Protein AF-A0A8S3I2S5-F1 (afdb_monomer_lite)

Foldseek 3Di:
DVVVVVVVVVVVVLVVLVVVLVVLLVPLVVLVVCLVCVVVQLCVLQVPPPPLPPDPVCVVVSVVSPVLSPDPCNSVVSLLVNVLSVLVNVLSVQVNPPDQDPVNNVVSVVVSVVVVVVCVVVVPSDPVNVVVVVVPPDPDDDDDDDDD

Radius of gyration: 21.81 Å; chains: 1; bounding box: 63×41×51 Å

Organism: NCBI:txid392030

pLDDT: mean 72.3, std 17.32, range [31.64, 93.31]

Sequence (148 aa):
MIEKSTQIACFFFQVLLQHINIRWLSLLPSIERLIETYEPLKLYFLNDQTKTKKLTAAADNTQLLTSFFNNPDGSCTLNFLENVLVDIQQAELNLQRTWTTAVDLYRIITNLMKKLEQRLNDKYFGTVIEYINSHFEPEKNSTKHYQF

Secondary structure (DSSP, 8-state):
-HHHHHHHHHHHHHHHHHHHHHHHHTHHHHHHHHHHTHHHHHHHHHH-TTTTTS-TTHHHHHHHHHHHHHSTTHHHHHHHHHHHHHHHHHHHHHHTSS---HHHHHHHHHHHHHHHHHHHHHT---HHHHHHHHH-------------

Structure (mmCIF, N/CA/C/O backbone):
data_AF-A0A8S3I2S5-F1
#
_entry.id   AF-A0A8S3I2S5-F1
#
loop_
_atom_site.group_PDB
_atom_site.id
_atom_site.type_symbol
_atom_site.label_atom_id
_atom_site.label_alt_id
_atom_site.label_comp_id
_atom_site.label_asym_id
_atom_site.label_entity_id
_atom_site.label_seq_id
_atom_site.pdbx_PDB_ins_code
_atom_site.Cartn_x
_atom_site.Cartn_y
_atom_site.Cartn_z
_atom_site.occupancy
_atom_site.B_iso_or_equiv
_atom_site.auth_seq_id
_atom_site.auth_comp_id
_atom_site.auth_asym_id
_atom_site.auth_atom_id
_atom_site.pdbx_PDB_model_num
ATOM 1 N N . MET A 1 1 ? 25.643 19.075 -30.737 1.00 49.06 1 MET A N 1
ATOM 2 C CA . MET A 1 1 ? 24.461 19.737 -30.130 1.00 49.06 1 MET A CA 1
ATOM 3 C C . MET A 1 1 ? 23.409 18.722 -29.675 1.00 49.06 1 MET A C 1
ATOM 5 O O . MET A 1 1 ? 22.886 18.883 -28.585 1.00 49.06 1 MET A O 1
ATOM 9 N N . ILE A 1 2 ? 23.178 17.645 -30.440 1.00 51.47 2 ILE A N 1
ATOM 10 C CA . ILE A 1 2 ? 22.207 16.578 -30.125 1.00 51.47 2 ILE A CA 1
ATOM 11 C C . ILE A 1 2 ? 22.572 15.787 -28.849 1.00 51.47 2 ILE A C 1
ATOM 13 O O . ILE A 1 2 ? 21.706 15.609 -28.004 1.00 51.47 2 ILE A O 1
ATOM 17 N N . GLU A 1 3 ? 23.844 15.418 -28.639 1.00 51.25 3 GLU A N 1
ATOM 18 C CA . GLU A 1 3 ? 24.285 14.671 -27.435 1.00 51.25 3 GLU A CA 1
ATOM 19 C C . GLU A 1 3 ? 24.055 15.406 -26.109 1.00 51.25 3 GLU A C 1
ATOM 21 O O . GLU A 1 3 ? 23.715 14.791 -25.100 1.00 51.25 3 GLU A O 1
ATOM 26 N N . LYS A 1 4 ? 24.217 16.735 -26.100 1.00 48.28 4 LYS A N 1
ATOM 27 C CA . LYS A 1 4 ? 23.968 17.538 -24.896 1.00 48.28 4 LYS A CA 1
ATOM 28 C C . LYS A 1 4 ? 22.473 17.602 -24.580 1.00 48.28 4 LYS A C 1
ATOM 30 O O . LYS A 1 4 ? 22.103 17.535 -23.414 1.00 48.28 4 LYS A O 1
ATOM 35 N N . SER A 1 5 ? 21.612 17.674 -25.598 1.00 46.41 5 SER A N 1
ATOM 36 C CA . SER A 1 5 ? 20.156 17.646 -25.411 1.00 46.41 5 SER A CA 1
ATOM 37 C C . SER A 1 5 ? 19.652 16.291 -24.908 1.00 46.41 5 SER A C 1
ATOM 39 O O . SER A 1 5 ? 18.797 16.271 -24.027 1.00 46.41 5 SER A O 1
ATOM 41 N N . THR A 1 6 ? 20.196 15.167 -25.387 1.00 54.56 6 THR A N 1
ATOM 42 C CA . THR A 1 6 ? 19.845 13.836 -24.859 1.00 54.56 6 THR A CA 1
ATOM 43 C C . THR A 1 6 ? 20.364 13.612 -23.441 1.00 54.56 6 THR A C 1
ATOM 45 O O . THR A 1 6 ? 19.631 13.066 -22.622 1.00 54.56 6 THR A O 1
ATOM 48 N N . GLN A 1 7 ? 21.566 14.086 -23.098 1.00 55.31 7 GLN A N 1
ATOM 49 C CA . GLN A 1 7 ? 22.067 14.016 -21.717 1.00 55.31 7 GLN A CA 1
ATOM 50 C C . GLN A 1 7 ? 21.207 14.825 -20.736 1.00 55.31 7 GLN A C 1
ATOM 52 O O . GLN A 1 7 ? 20.897 14.334 -19.652 1.00 55.31 7 GLN A O 1
ATOM 57 N N . ILE A 1 8 ? 20.774 16.030 -21.121 1.00 59.62 8 ILE A N 1
ATOM 58 C CA . ILE A 1 8 ? 19.894 16.868 -20.292 1.00 59.62 8 ILE A CA 1
ATOM 59 C C . ILE A 1 8 ? 18.515 16.211 -20.124 1.00 59.62 8 ILE A C 1
ATOM 61 O O . ILE A 1 8 ? 17.982 16.196 -19.016 1.00 59.62 8 ILE A O 1
ATOM 65 N N . ALA A 1 9 ? 17.956 15.620 -21.186 1.00 56.03 9 ALA A N 1
ATOM 66 C CA . ALA A 1 9 ? 16.684 14.901 -21.116 1.00 56.03 9 ALA A CA 1
ATOM 67 C C . ALA A 1 9 ? 16.764 13.663 -20.203 1.00 56.03 9 ALA A C 1
ATOM 69 O O . ALA A 1 9 ? 15.887 13.474 -19.363 1.00 56.03 9 ALA A O 1
ATOM 70 N N . CYS A 1 10 ? 17.836 12.867 -20.303 1.00 57.06 10 CYS A N 1
ATOM 71 C CA . CYS A 1 10 ? 18.071 11.729 -19.409 1.00 57.06 10 CYS A CA 1
ATOM 72 C C . CYS A 1 10 ? 18.215 12.169 -17.947 1.00 57.06 10 CYS A C 1
ATOM 74 O O . CYS A 1 10 ? 17.634 11.544 -17.063 1.00 57.06 10 CYS A O 1
ATOM 76 N N . PHE A 1 11 ? 18.934 13.266 -17.691 1.00 61.34 11 PHE A N 1
ATOM 77 C CA . PHE A 1 11 ? 19.112 13.802 -16.343 1.00 61.34 11 PHE A CA 1
ATOM 78 C C . PHE A 1 11 ? 17.788 14.281 -15.727 1.00 61.34 11 PHE A C 1
ATOM 80 O O . PHE A 1 11 ? 17.445 13.876 -14.618 1.00 61.34 11 PHE A O 1
ATOM 87 N N . PHE A 1 12 ? 17.000 15.086 -16.450 1.00 59.47 12 PHE A N 1
ATOM 88 C CA . PHE A 1 12 ? 15.695 15.549 -15.962 1.00 59.47 12 PHE A CA 1
ATOM 89 C C . PHE A 1 12 ? 14.713 14.401 -15.747 1.00 59.47 12 PHE A C 1
ATOM 91 O O . PHE A 1 12 ? 13.992 14.396 -14.751 1.00 59.47 12 PHE A O 1
ATOM 98 N N . PHE A 1 13 ? 14.707 13.415 -16.645 1.00 60.97 13 PHE A N 1
ATOM 99 C CA . PHE A 1 13 ? 13.891 12.216 -16.498 1.00 60.97 13 PHE A CA 1
ATOM 100 C C . PHE A 1 13 ? 14.279 11.422 -15.244 1.00 60.97 13 PHE A C 1
ATOM 102 O O . PHE A 1 13 ? 13.408 10.994 -14.493 1.00 60.97 13 PHE A O 1
ATOM 109 N N . GLN A 1 14 ? 15.575 11.301 -14.953 1.00 62.34 14 GLN A N 1
ATOM 110 C CA . GLN A 1 14 ? 16.071 10.614 -13.762 1.00 62.34 14 GLN A CA 1
ATOM 111 C C . GLN A 1 14 ? 15.719 11.355 -12.460 1.00 62.34 14 GLN A C 1
ATOM 113 O O . GLN A 1 14 ? 15.321 10.715 -11.488 1.00 62.34 14 GLN A O 1
ATOM 118 N N . VAL A 1 15 ? 15.796 12.690 -12.442 1.00 61.66 15 VAL A N 1
ATOM 119 C CA . VAL A 1 15 ? 15.390 13.518 -11.287 1.00 61.66 15 VAL A CA 1
ATOM 120 C C . VAL A 1 15 ? 13.874 13.464 -11.060 1.00 61.66 15 VAL A C 1
ATOM 122 O O . VAL A 1 15 ? 13.423 13.290 -9.927 1.00 61.66 15 VAL A O 1
ATOM 125 N N . LEU A 1 16 ? 13.073 13.555 -12.129 1.00 59.34 16 LEU A N 1
ATOM 126 C CA . LEU A 1 16 ? 11.615 13.394 -12.057 1.00 59.34 16 LEU A CA 1
ATOM 127 C C . LEU A 1 16 ? 11.233 12.013 -11.527 1.00 59.34 16 LEU A C 1
ATOM 129 O O . LEU A 1 16 ? 10.400 11.916 -10.625 1.00 59.34 16 LEU A O 1
ATOM 133 N N . LEU A 1 17 ? 11.881 10.963 -12.037 1.00 59.16 17 LEU A N 1
ATOM 134 C CA . LEU A 1 17 ? 11.698 9.611 -11.531 1.00 59.16 17 LEU A CA 1
ATOM 135 C C . LEU A 1 17 ? 12.024 9.548 -10.040 1.00 59.16 17 LEU A C 1
ATOM 137 O O . LEU A 1 17 ? 11.186 9.079 -9.288 1.00 59.16 17 LEU A O 1
ATOM 141 N N . GLN A 1 18 ? 13.158 10.076 -9.570 1.00 59.66 18 GLN A N 1
ATOM 142 C CA . GLN A 1 18 ? 13.523 10.024 -8.145 1.00 59.66 18 GLN A CA 1
ATOM 143 C C . GLN A 1 18 ? 12.456 10.616 -7.211 1.00 59.66 18 GLN A C 1
ATOM 145 O O . GLN A 1 18 ? 12.104 9.983 -6.216 1.00 59.66 18 GLN A O 1
ATOM 150 N N . HIS A 1 19 ? 11.900 11.787 -7.526 1.00 59.59 19 HIS A N 1
ATOM 151 C CA . HIS A 1 19 ? 10.887 12.412 -6.668 1.00 59.59 19 HIS A CA 1
ATOM 152 C C . HIS A 1 19 ? 9.535 11.693 -6.701 1.00 59.59 19 HIS A C 1
ATOM 154 O O . HIS A 1 19 ? 8.873 11.579 -5.668 1.00 59.59 19 HIS A O 1
ATOM 160 N N . ILE A 1 20 ? 9.127 11.199 -7.872 1.00 59.56 20 ILE A N 1
ATOM 161 C CA . ILE A 1 20 ? 7.883 10.439 -8.035 1.00 59.56 20 ILE A CA 1
ATOM 162 C C . ILE A 1 20 ? 8.014 9.092 -7.311 1.00 59.56 20 ILE A C 1
ATOM 164 O O . ILE A 1 20 ? 7.163 8.744 -6.498 1.00 59.56 20 ILE A O 1
ATOM 168 N N . ASN A 1 21 ? 9.139 8.408 -7.503 1.00 59.12 21 ASN A N 1
ATOM 169 C CA . ASN A 1 21 ? 9.476 7.127 -6.890 1.00 59.12 21 ASN A CA 1
ATOM 170 C C . ASN A 1 21 ? 9.392 7.154 -5.361 1.00 59.12 21 ASN A C 1
ATOM 172 O O . ASN A 1 21 ? 8.778 6.273 -4.774 1.00 59.12 21 ASN A O 1
ATOM 176 N N . ILE A 1 22 ? 9.952 8.172 -4.699 1.00 61.53 22 ILE A N 1
ATOM 177 C CA . ILE A 1 22 ? 9.906 8.269 -3.228 1.00 61.53 22 ILE A CA 1
ATOM 178 C C . ILE A 1 22 ? 8.459 8.385 -2.728 1.00 61.53 22 ILE A C 1
ATOM 180 O O . ILE A 1 22 ? 8.107 7.812 -1.697 1.00 61.53 22 ILE A O 1
ATOM 184 N N . ARG A 1 23 ? 7.601 9.098 -3.467 1.00 67.38 23 ARG A N 1
ATOM 185 C CA . ARG A 1 23 ? 6.207 9.319 -3.078 1.00 67.38 23 ARG A CA 1
ATOM 186 C C . ARG A 1 23 ? 5.389 8.037 -3.155 1.00 67.38 23 ARG A C 1
ATOM 188 O O . ARG A 1 23 ? 4.676 7.731 -2.203 1.00 67.38 23 ARG A O 1
ATOM 195 N N . TRP A 1 24 ? 5.521 7.278 -4.233 1.00 76.94 24 TRP A N 1
ATOM 196 C CA . TRP A 1 24 ? 4.775 6.034 -4.384 1.00 76.94 24 TRP A CA 1
ATOM 197 C C . TRP A 1 24 ? 5.350 4.881 -3.553 1.00 76.94 24 TRP A C 1
ATOM 199 O O . TRP A 1 24 ? 4.587 4.153 -2.919 1.00 76.94 24 TRP A O 1
ATOM 209 N N . LEU A 1 25 ? 6.677 4.810 -3.392 1.00 81.56 25 LEU A N 1
ATOM 210 C CA . LEU A 1 25 ? 7.301 3.833 -2.496 1.00 81.56 25 LEU A CA 1
ATOM 211 C C . LEU A 1 25 ? 6.943 4.056 -1.025 1.00 81.56 25 LEU A C 1
ATOM 213 O O . LEU A 1 25 ? 6.926 3.094 -0.262 1.00 81.56 25 LEU A O 1
ATOM 217 N N . SER A 1 26 ? 6.660 5.298 -0.621 1.00 87.38 26 SER A N 1
ATOM 218 C CA . SER A 1 26 ? 6.197 5.606 0.737 1.00 87.38 26 SER A CA 1
ATOM 219 C C . SER A 1 26 ? 4.729 5.252 0.983 1.00 87.38 26 SER A C 1
ATOM 221 O O . SER A 1 26 ? 4.316 5.167 2.136 1.00 87.38 26 SER A O 1
ATOM 223 N N . LEU A 1 27 ? 3.940 5.030 -0.073 1.00 88.69 27 LEU A N 1
ATOM 224 C CA . LEU A 1 27 ? 2.496 4.870 0.050 1.00 88.69 27 LEU A CA 1
ATOM 225 C C . LEU A 1 27 ? 2.121 3.557 0.741 1.00 88.69 27 LEU A C 1
ATOM 227 O O . LEU A 1 27 ? 1.337 3.594 1.686 1.00 88.69 27 LEU A O 1
ATOM 231 N N . LEU A 1 28 ? 2.713 2.428 0.333 1.00 90.12 28 LEU A N 1
ATOM 232 C CA . LEU A 1 28 ? 2.483 1.143 1.004 1.00 90.12 28 LEU A CA 1
ATOM 233 C C . LEU A 1 28 ? 2.819 1.206 2.506 1.00 90.12 28 LEU A C 1
ATOM 235 O O . LEU A 1 28 ? 1.905 1.002 3.301 1.00 90.12 28 LEU A O 1
ATOM 239 N N . PRO A 1 29 ? 4.037 1.598 2.935 1.00 91.69 29 PRO A N 1
ATOM 240 C CA . PRO A 1 29 ? 4.368 1.645 4.360 1.00 91.69 29 PRO A CA 1
ATOM 241 C C . PRO A 1 29 ? 3.582 2.705 5.141 1.00 91.69 29 PRO A C 1
ATOM 243 O O . PRO A 1 29 ? 3.572 2.687 6.372 1.00 91.69 29 PRO A O 1
ATOM 246 N N . SER A 1 30 ? 2.957 3.675 4.470 1.00 90.44 30 SER A N 1
ATOM 247 C CA . SER A 1 30 ? 1.996 4.586 5.096 1.00 90.44 30 SER A CA 1
ATOM 248 C C . SER A 1 30 ? 0.633 3.929 5.317 1.00 90.44 30 SER A C 1
ATOM 250 O O . SER A 1 30 ? 0.035 4.155 6.367 1.00 90.44 30 SER A O 1
ATOM 252 N N . ILE A 1 31 ? 0.152 3.123 4.367 1.00 91.06 31 ILE A N 1
ATOM 253 C CA . ILE A 1 31 ? -1.095 2.360 4.505 1.00 91.06 31 ILE A CA 1
ATOM 254 C C . ILE A 1 31 ? -0.941 1.245 5.542 1.00 91.06 31 ILE A C 1
ATOM 256 O O . ILE A 1 31 ? -1.801 1.139 6.409 1.00 91.06 31 ILE A O 1
ATOM 260 N N . GLU A 1 32 ? 0.168 0.503 5.536 1.00 91.62 32 GLU A N 1
ATOM 261 C CA . GLU A 1 32 ? 0.480 -0.516 6.553 1.00 91.62 32 GLU A CA 1
AT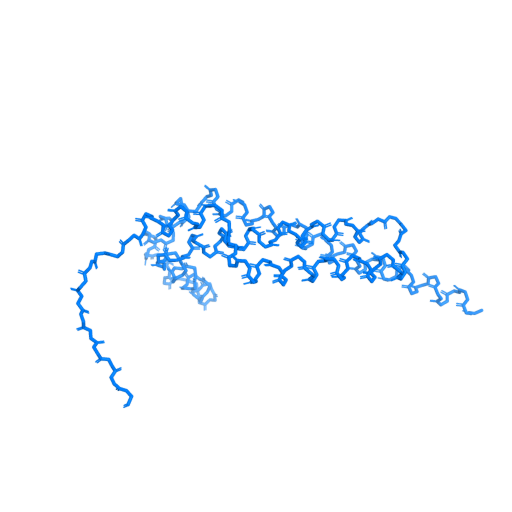OM 262 C C . GLU A 1 32 ? 0.414 0.089 7.965 1.00 91.62 32 GLU A C 1
ATOM 264 O O . GLU A 1 32 ? -0.340 -0.370 8.821 1.00 91.62 32 GLU A O 1
ATOM 269 N N . ARG A 1 33 ? 1.092 1.226 8.181 1.00 93.00 33 ARG A N 1
ATOM 270 C CA . ARG A 1 33 ? 1.030 1.960 9.456 1.00 93.00 33 ARG A CA 1
ATOM 271 C C . ARG A 1 33 ? -0.381 2.421 9.815 1.00 93.00 33 ARG A C 1
ATOM 273 O O . ARG A 1 33 ? -0.741 2.431 10.993 1.00 93.00 33 ARG A O 1
ATOM 280 N N . LEU A 1 34 ? -1.176 2.838 8.832 1.00 90.50 34 LEU A N 1
ATOM 281 C CA . LEU A 1 34 ? -2.559 3.260 9.055 1.00 90.50 34 LEU A CA 1
ATOM 282 C C . LEU A 1 34 ? -3.452 2.078 9.462 1.00 90.50 34 LEU A C 1
ATOM 284 O O . LEU A 1 34 ? -4.335 2.261 10.295 1.00 90.50 34 LEU A O 1
ATOM 288 N N . ILE A 1 35 ? -3.206 0.884 8.919 1.00 89.94 35 ILE A N 1
ATOM 289 C CA . ILE A 1 35 ? -3.891 -0.357 9.304 1.00 89.94 35 ILE A CA 1
ATOM 290 C C . ILE A 1 35 ? -3.498 -0.755 10.732 1.00 89.94 35 ILE A C 1
ATOM 292 O O . ILE A 1 35 ? -4.376 -0.973 11.565 1.00 89.94 35 ILE A O 1
ATOM 296 N N . GLU A 1 36 ? -2.201 -0.764 11.052 1.00 91.19 36 GLU A N 1
ATOM 297 C CA . GLU A 1 36 ? -1.691 -1.086 12.396 1.00 91.19 36 GLU A CA 1
ATOM 298 C C . GLU A 1 36 ? -2.242 -0.150 13.480 1.00 91.19 36 GLU A C 1
ATOM 300 O O . GLU A 1 36 ? -2.521 -0.565 14.605 1.00 91.19 36 GLU A O 1
ATOM 305 N N . THR A 1 37 ? -2.412 1.130 13.143 1.00 91.06 37 THR A N 1
ATOM 306 C CA . THR A 1 37 ? -2.900 2.167 14.064 1.00 91.06 37 THR A CA 1
ATOM 307 C C . THR A 1 37 ? -4.382 2.495 13.878 1.00 91.06 37 THR A C 1
ATOM 309 O O . THR A 1 37 ? -4.866 3.477 14.448 1.00 91.06 37 THR A O 1
ATOM 312 N N . TYR A 1 38 ? -5.126 1.667 13.134 1.00 89.50 38 TYR A N 1
ATOM 313 C CA . TYR A 1 38 ? -6.506 1.953 12.743 1.00 89.50 38 TYR A CA 1
ATOM 314 C C . TYR A 1 38 ? -7.426 2.185 13.945 1.00 89.50 38 TYR A C 1
ATOM 316 O O . TYR A 1 38 ? -8.111 3.205 14.006 1.00 89.50 38 TYR A O 1
ATOM 324 N N . GLU A 1 39 ? -7.413 1.282 14.929 1.00 88.44 39 GLU A N 1
ATOM 325 C CA . GLU A 1 39 ? -8.313 1.363 16.086 1.00 88.44 39 GLU A CA 1
ATOM 326 C C . GLU A 1 39 ? -8.003 2.568 17.003 1.00 88.44 39 GLU A C 1
ATOM 328 O O . GLU A 1 39 ? -8.920 3.338 17.308 1.00 88.44 39 GLU A O 1
ATOM 333 N N . PRO A 1 40 ? -6.735 2.841 17.381 1.00 87.19 40 PRO A N 1
ATOM 334 C CA . PRO A 1 40 ? -6.382 4.076 18.084 1.00 87.19 40 PRO A CA 1
ATOM 335 C C . PRO A 1 40 ? -6.795 5.355 17.342 1.00 87.19 40 PRO A C 1
ATOM 337 O O . PRO A 1 40 ? -7.292 6.295 17.966 1.00 87.19 40 PRO A O 1
ATOM 340 N N . LEU A 1 41 ? -6.611 5.403 16.018 1.00 87.06 41 LEU A N 1
ATOM 341 C CA . LEU A 1 41 ? -6.983 6.564 15.206 1.00 87.06 41 LEU A CA 1
ATOM 342 C C . LEU A 1 41 ? -8.498 6.732 15.126 1.00 87.06 41 LEU A C 1
ATOM 344 O O . LEU A 1 41 ? -8.996 7.845 15.294 1.00 87.06 41 LEU A O 1
ATOM 348 N N . LYS A 1 42 ? -9.240 5.637 14.949 1.00 86.81 42 LYS A N 1
ATOM 349 C CA . LYS A 1 42 ? -10.702 5.633 14.989 1.00 86.81 42 LYS A CA 1
ATOM 350 C C . LYS A 1 42 ? -11.208 6.217 16.306 1.00 86.81 42 LYS A C 1
ATOM 352 O O . LYS A 1 42 ? -11.991 7.162 16.291 1.00 86.81 42 LYS A O 1
ATOM 357 N N . LEU A 1 43 ? -10.712 5.737 17.446 1.00 86.00 43 LEU A N 1
ATOM 358 C CA . LEU A 1 43 ? -11.092 6.271 18.758 1.00 86.00 43 LEU A CA 1
ATOM 359 C C . LEU A 1 43 ? -10.745 7.757 18.902 1.00 86.00 43 LEU A C 1
ATOM 361 O O . LEU A 1 43 ? -11.556 8.526 19.415 1.00 86.00 43 LEU A O 1
ATOM 365 N N . TYR A 1 44 ? -9.571 8.177 18.429 1.00 85.19 44 TYR A N 1
ATOM 366 C CA . TYR A 1 44 ? -9.154 9.578 18.460 1.00 85.19 44 TYR A CA 1
ATOM 367 C C . TYR A 1 44 ? -10.109 10.482 17.666 1.00 85.19 44 TYR A C 1
ATOM 369 O O . TYR A 1 44 ? -10.623 11.466 18.202 1.00 85.19 44 TYR A O 1
ATOM 377 N N . PHE A 1 45 ? -10.395 10.129 16.410 1.00 80.94 45 PHE A N 1
ATOM 378 C CA . PHE A 1 45 ? -11.229 10.944 15.524 1.00 80.94 45 PHE A CA 1
ATOM 379 C C . PHE A 1 45 ? -12.726 10.886 15.858 1.00 80.94 45 PHE A C 1
ATOM 381 O O . PHE A 1 45 ? -13.449 11.825 15.523 1.00 80.94 45 PHE A O 1
ATOM 388 N N . LEU A 1 46 ? -13.202 9.822 16.514 1.00 81.31 46 LEU A N 1
ATOM 389 C CA . LEU A 1 46 ? -14.607 9.691 16.914 1.00 81.31 46 LEU A CA 1
ATOM 390 C C . LEU A 1 46 ? -14.909 10.308 18.287 1.00 81.31 46 LEU A C 1
ATOM 392 O O . LEU A 1 46 ? -15.995 10.862 18.467 1.00 81.31 46 LEU A O 1
ATOM 396 N N . ASN A 1 47 ? -13.966 10.273 19.235 1.00 74.81 47 ASN A N 1
ATOM 397 C CA . ASN A 1 47 ? -14.177 10.813 20.582 1.00 74.81 47 ASN A CA 1
ATOM 398 C C . ASN A 1 47 ? -13.966 12.336 20.673 1.00 74.81 47 ASN A C 1
ATOM 400 O O . ASN A 1 47 ? -14.566 12.984 21.531 1.00 74.81 47 ASN A O 1
ATOM 404 N N . ASP A 1 48 ? -13.153 12.944 19.801 1.00 62.59 48 ASP A N 1
ATOM 405 C CA . ASP A 1 48 ? -12.797 14.373 19.893 1.00 62.59 48 ASP A CA 1
ATOM 406 C C . ASP A 1 48 ? -13.795 15.312 19.168 1.00 62.59 48 ASP A C 1
ATOM 408 O O . ASP A 1 48 ? -13.418 16.291 18.521 1.00 62.59 48 ASP A O 1
ATOM 412 N N . GLN A 1 49 ? -15.107 15.059 19.294 1.00 56.00 49 GLN A N 1
ATOM 413 C CA . GLN A 1 49 ? -16.167 15.897 18.690 1.00 56.00 49 GLN A CA 1
ATOM 414 C C . GLN A 1 49 ? -16.239 17.331 19.257 1.00 56.00 49 GLN A C 1
ATOM 416 O O . GLN A 1 49 ? -16.976 18.175 18.746 1.00 56.00 49 GLN A O 1
ATOM 421 N N . THR A 1 50 ? -15.477 17.640 20.310 1.00 52.78 50 THR A N 1
ATOM 422 C CA . THR A 1 50 ? -15.465 18.969 20.943 1.00 52.78 50 THR A CA 1
ATOM 423 C C . THR A 1 50 ? -14.425 19.928 20.349 1.00 52.78 50 THR A C 1
ATOM 425 O O . THR A 1 50 ? -14.580 21.143 20.496 1.00 52.78 50 THR A O 1
ATOM 428 N N . LYS A 1 51 ? -13.413 19.441 19.608 1.00 52.94 51 LYS A N 1
ATOM 429 C CA . LYS A 1 51 ? -12.392 20.291 18.953 1.00 52.94 51 LYS A CA 1
ATOM 430 C C . LYS A 1 51 ? -12.630 20.559 17.467 1.00 52.94 51 LYS A C 1
ATOM 432 O O . LYS A 1 51 ? -12.074 21.520 16.930 1.00 52.94 51 LYS A O 1
ATOM 437 N N . THR A 1 52 ? -13.494 19.786 16.812 1.00 50.38 52 THR A N 1
ATOM 438 C CA . THR A 1 52 ? -13.785 19.889 15.368 1.00 50.38 52 THR A CA 1
ATOM 439 C C . THR A 1 52 ? -14.454 21.206 14.952 1.00 50.38 52 THR A C 1
ATOM 441 O O . THR A 1 52 ? -14.418 21.572 13.781 1.00 50.38 52 THR A O 1
ATOM 444 N N . LYS A 1 53 ? -14.981 21.996 15.901 1.00 50.53 53 LYS A N 1
ATOM 445 C CA . LYS A 1 53 ? -15.560 23.326 15.633 1.00 50.53 53 LYS A CA 1
ATOM 446 C C . LYS A 1 53 ? -14.546 24.459 15.395 1.00 50.53 53 LYS A C 1
ATOM 448 O O . LYS A 1 53 ? -14.986 25.567 15.101 1.00 50.53 53 LYS A O 1
ATOM 453 N N . LYS A 1 54 ? -13.227 24.253 15.547 1.00 49.12 54 LYS A N 1
ATOM 454 C CA . LYS A 1 54 ? -12.260 25.377 15.613 1.00 49.12 54 LYS A CA 1
ATOM 455 C C .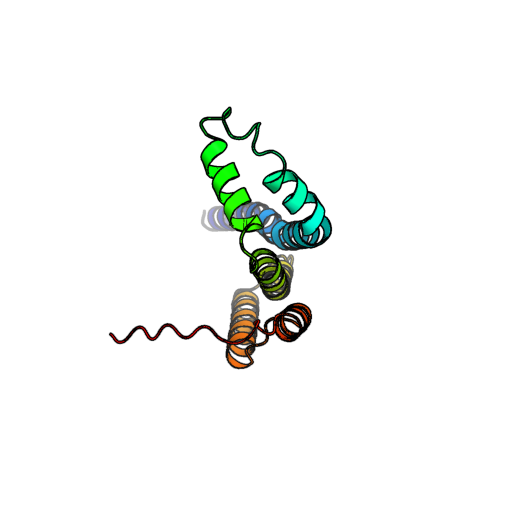 LYS A 1 54 ? -11.271 25.574 14.459 1.00 49.12 54 LYS A C 1
ATOM 457 O O . LYS A 1 54 ? -10.550 26.565 14.510 1.00 49.12 54 LYS A O 1
ATOM 462 N N . LEU A 1 55 ? -11.235 24.758 13.406 1.00 49.66 55 LEU A N 1
ATOM 463 C CA . LEU A 1 55 ? -10.352 25.029 12.257 1.00 49.66 55 LEU A CA 1
ATOM 464 C C . LEU A 1 55 ? -11.152 25.097 10.957 1.00 49.66 55 LEU A C 1
ATOM 466 O O . LEU A 1 55 ? -11.544 24.077 10.416 1.00 49.66 55 LEU A O 1
ATOM 470 N N . THR A 1 56 ? -11.340 26.290 10.409 1.00 50.44 56 THR A N 1
ATOM 471 C CA . THR A 1 56 ? -12.188 26.549 9.233 1.00 50.44 56 THR A CA 1
ATOM 472 C C . THR A 1 56 ? -11.661 25.995 7.900 1.00 50.44 56 THR A C 1
ATOM 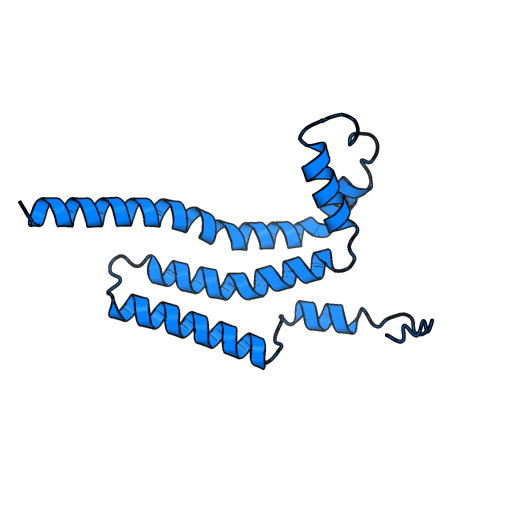474 O O . THR A 1 56 ? -12.402 26.006 6.930 1.00 50.44 56 THR A O 1
ATOM 477 N N . ALA A 1 57 ? -10.429 25.469 7.847 1.00 51.97 57 ALA A N 1
ATOM 478 C CA . ALA A 1 57 ? -9.894 24.714 6.699 1.00 51.97 57 ALA A CA 1
ATOM 479 C C . ALA A 1 57 ? -9.543 23.250 7.036 1.00 51.97 57 ALA A C 1
ATOM 481 O O . ALA A 1 57 ? -9.488 22.402 6.150 1.00 51.97 57 ALA A O 1
ATOM 482 N N . ALA A 1 58 ? -9.321 22.924 8.316 1.00 53.94 58 ALA A N 1
ATOM 483 C CA . ALA A 1 58 ? -9.169 21.530 8.740 1.00 53.94 58 ALA A CA 1
ATOM 484 C C . ALA A 1 58 ? -10.514 20.867 9.048 1.00 53.94 58 ALA A C 1
ATOM 486 O O . ALA A 1 58 ? -10.546 19.649 9.174 1.00 53.94 58 ALA A O 1
ATOM 487 N N . ALA A 1 59 ? -11.610 21.624 9.147 1.00 59.06 59 ALA A N 1
ATOM 488 C CA . ALA A 1 59 ? -12.954 21.098 9.351 1.00 59.06 59 ALA A CA 1
ATOM 489 C C . ALA A 1 59 ? -13.346 20.134 8.226 1.00 59.06 59 ALA A C 1
ATOM 491 O O . ALA A 1 59 ? -13.819 19.046 8.531 1.00 59.06 59 ALA A O 1
ATOM 492 N N . ASP A 1 60 ? -13.039 20.466 6.969 1.00 62.53 60 ASP A N 1
ATOM 493 C CA . ASP A 1 60 ? -13.375 19.631 5.807 1.00 62.53 60 ASP A CA 1
ATOM 494 C C . ASP A 1 60 ? -12.601 18.302 5.815 1.00 62.53 60 ASP A C 1
ATOM 496 O O . ASP A 1 60 ? -13.180 17.226 5.670 1.00 62.53 60 ASP A O 1
ATOM 500 N N . ASN A 1 61 ? -11.290 18.357 6.077 1.00 66.69 61 ASN A N 1
ATOM 501 C CA . ASN A 1 61 ? -10.447 17.160 6.177 1.00 66.69 61 ASN A CA 1
ATOM 502 C C . ASN A 1 61 ? -10.788 16.320 7.413 1.00 66.69 61 ASN A C 1
ATOM 504 O O . ASN A 1 61 ? -10.781 15.093 7.356 1.00 66.69 61 ASN A O 1
ATOM 508 N N . THR A 1 62 ? -11.111 16.970 8.532 1.00 69.00 62 THR A N 1
ATOM 509 C CA . THR A 1 62 ? -11.521 16.284 9.763 1.00 69.00 62 THR A CA 1
ATOM 510 C C . THR A 1 62 ? -12.874 15.614 9.560 1.00 69.00 62 THR A C 1
ATOM 512 O O . THR A 1 62 ? -13.033 14.468 9.948 1.00 69.00 62 THR A O 1
ATOM 515 N N . GLN A 1 63 ? -13.820 16.267 8.880 1.00 73.56 63 GLN A N 1
ATOM 516 C CA . GLN A 1 63 ? -15.119 15.690 8.546 1.00 73.56 63 GLN A CA 1
ATOM 517 C C . GLN A 1 63 ? -14.983 14.479 7.617 1.00 73.56 63 GLN A C 1
ATOM 519 O O . GLN A 1 63 ? -15.683 13.488 7.817 1.00 73.56 63 GLN A O 1
ATOM 524 N N . LEU A 1 64 ? -14.066 14.527 6.646 1.00 79.12 64 LEU A N 1
ATOM 525 C CA . LEU A 1 64 ? -13.763 13.401 5.760 1.00 79.12 64 LEU A CA 1
ATOM 526 C C . LEU A 1 64 ? -13.115 12.226 6.506 1.00 79.12 64 LEU A C 1
ATOM 528 O O . LEU A 1 64 ? -13.456 11.072 6.264 1.00 79.12 64 LEU A O 1
ATOM 532 N N . LEU A 1 65 ? -12.211 12.496 7.447 1.00 80.75 65 LEU A N 1
ATOM 533 C CA . LEU A 1 65 ? -11.622 11.448 8.285 1.00 80.75 65 LEU A CA 1
ATOM 534 C C . LEU A 1 65 ? -12.657 10.858 9.243 1.00 80.75 65 LEU A C 1
ATOM 536 O O . LEU A 1 65 ? -12.756 9.643 9.377 1.00 80.75 65 LEU A O 1
ATOM 540 N N . THR A 1 66 ? -13.480 11.697 9.866 1.00 81.38 66 THR A N 1
ATOM 541 C CA . THR A 1 66 ? -14.574 11.249 10.727 1.00 81.38 66 THR A CA 1
ATOM 542 C C . THR A 1 66 ? -15.596 10.425 9.944 1.00 81.38 66 THR A C 1
ATOM 544 O O . THR A 1 66 ? -16.076 9.422 10.465 1.00 81.38 66 THR A O 1
ATOM 547 N N . SER A 1 67 ? -15.926 10.788 8.699 1.00 83.44 67 SER A N 1
ATOM 548 C CA . SER A 1 67 ? -16.824 9.982 7.862 1.00 83.44 67 SER A CA 1
ATOM 549 C C . SER A 1 67 ? -16.183 8.656 7.449 1.00 83.44 67 SER A C 1
ATOM 551 O O . SER A 1 67 ? -16.850 7.626 7.489 1.00 83.44 67 SER A O 1
ATOM 553 N N . PHE A 1 68 ? -14.884 8.655 7.144 1.00 86.31 68 PHE A N 1
ATOM 554 C CA . PHE A 1 68 ? -14.120 7.447 6.845 1.00 86.31 68 PHE A CA 1
ATOM 555 C C . PHE A 1 68 ? -14.061 6.473 8.034 1.00 86.31 68 PHE A C 1
ATOM 557 O O . PHE A 1 68 ? -14.355 5.293 7.871 1.00 86.31 68 PHE A O 1
ATOM 564 N N . PHE A 1 69 ? -13.735 6.951 9.240 1.00 85.81 69 PHE A N 1
ATOM 565 C CA . PHE A 1 69 ? -13.650 6.114 10.446 1.00 85.81 69 PHE A CA 1
ATOM 566 C C . PHE A 1 69 ? -15.019 5.702 11.014 1.00 85.81 69 PHE A C 1
ATOM 568 O O . PHE A 1 69 ? -15.100 4.715 11.747 1.00 85.81 69 PHE A O 1
ATOM 575 N N . ASN A 1 70 ? -16.092 6.427 10.674 1.00 83.81 70 ASN A N 1
ATOM 576 C CA . ASN A 1 70 ? -17.469 6.002 10.948 1.00 83.81 70 ASN A CA 1
ATOM 577 C C . ASN A 1 70 ? -17.971 4.935 9.968 1.00 83.81 70 ASN A C 1
ATOM 579 O O . ASN A 1 70 ? -18.932 4.236 10.288 1.00 83.81 70 ASN A O 1
ATOM 583 N N . ASN A 1 71 ? -17.367 4.812 8.784 1.00 83.75 71 ASN A N 1
ATOM 584 C CA . ASN A 1 71 ? -17.754 3.788 7.826 1.00 83.75 71 ASN A CA 1
ATOM 585 C C . ASN A 1 71 ? -17.262 2.408 8.315 1.00 83.75 71 ASN A C 1
ATOM 587 O O . ASN A 1 71 ? -16.050 2.242 8.496 1.00 83.75 71 ASN A O 1
ATOM 591 N N . PRO A 1 72 ? -18.152 1.410 8.499 1.00 77.81 72 PRO A N 1
ATOM 592 C CA . PRO A 1 72 ? -17.741 0.047 8.847 1.00 77.81 72 PRO A CA 1
ATOM 593 C C . PRO A 1 72 ? -16.748 -0.557 7.840 1.00 77.81 72 PRO A C 1
ATOM 595 O O . PRO A 1 72 ? -15.868 -1.318 8.237 1.00 77.81 72 PRO A O 1
ATOM 598 N N . ASP A 1 73 ? -16.805 -0.140 6.573 1.00 81.25 73 ASP A N 1
ATOM 599 C CA . ASP A 1 73 ? -15.947 -0.646 5.496 1.00 81.25 73 ASP A CA 1
ATOM 600 C C . ASP A 1 73 ? -14.587 0.067 5.411 1.00 81.25 73 ASP A C 1
ATOM 602 O O . ASP A 1 73 ? -13.765 -0.243 4.542 1.00 81.25 73 ASP A O 1
ATOM 606 N N . GLY A 1 74 ? -14.317 1.047 6.283 1.00 84.44 74 GLY A N 1
ATOM 607 C CA . GLY A 1 74 ? -13.078 1.827 6.243 1.00 84.44 74 GLY A CA 1
ATOM 608 C C . GLY A 1 74 ? -11.833 0.951 6.409 1.00 84.44 74 GLY A C 1
ATOM 609 O O . GLY A 1 74 ? -10.877 1.076 5.644 1.00 84.44 74 GLY A O 1
ATOM 610 N N . SER A 1 75 ? -11.868 0.004 7.352 1.00 84.50 75 SER A N 1
ATOM 611 C CA . SER A 1 75 ? -10.777 -0.960 7.555 1.00 84.50 75 SER A CA 1
ATOM 612 C C . SER A 1 75 ? -10.622 -1.904 6.356 1.00 84.50 75 SER A C 1
ATOM 614 O O . SER A 1 75 ? -9.507 -2.107 5.872 1.00 84.50 75 SER A O 1
ATOM 616 N N . CYS A 1 76 ? -11.731 -2.411 5.804 1.00 83.00 76 CYS A N 1
ATOM 617 C CA . CYS A 1 76 ? -11.727 -3.253 4.602 1.00 83.00 76 CYS A CA 1
ATOM 618 C C . CYS A 1 76 ? -11.082 -2.533 3.414 1.00 83.00 76 CYS A C 1
ATOM 620 O O . CYS A 1 76 ? -10.268 -3.109 2.697 1.00 83.00 76 CYS A O 1
ATOM 622 N N . THR A 1 77 ? -11.405 -1.250 3.243 1.00 85.50 77 THR A N 1
ATOM 623 C CA . THR A 1 77 ? -10.866 -0.411 2.168 1.00 85.50 77 THR A CA 1
ATOM 624 C C . THR A 1 77 ? -9.349 -0.264 2.281 1.00 85.50 77 THR A C 1
ATOM 626 O O . THR A 1 77 ? -8.653 -0.352 1.272 1.00 85.50 77 THR A O 1
ATOM 629 N N . LEU A 1 78 ? -8.810 -0.085 3.492 1.00 88.69 78 LEU A N 1
ATOM 630 C CA . LEU A 1 78 ? -7.359 0.007 3.697 1.00 88.69 78 LEU A CA 1
ATOM 631 C C . LEU A 1 78 ? -6.650 -1.310 3.412 1.00 88.69 78 LEU A C 1
ATOM 633 O O . LEU A 1 78 ? -5.653 -1.308 2.697 1.00 88.69 78 LEU A O 1
ATOM 637 N N . ASN A 1 79 ? -7.195 -2.423 3.904 1.00 85.88 79 ASN A N 1
ATOM 638 C CA . ASN A 1 79 ? -6.658 -3.754 3.620 1.00 85.88 79 ASN A CA 1
ATOM 639 C C . ASN A 1 79 ? -6.689 -4.057 2.113 1.00 85.88 79 ASN A C 1
ATOM 641 O O . ASN A 1 79 ? -5.772 -4.677 1.575 1.00 85.88 79 ASN A O 1
ATOM 645 N N . PHE A 1 80 ? -7.715 -3.585 1.398 1.00 85.56 80 PHE A N 1
ATOM 646 C CA . PHE A 1 80 ? -7.788 -3.740 -0.056 1.00 85.56 80 PHE A CA 1
ATOM 647 C C . PHE A 1 80 ? -6.689 -2.935 -0.746 1.00 85.56 80 PHE A C 1
ATOM 649 O O . PHE A 1 80 ? -5.990 -3.450 -1.622 1.00 85.56 80 PHE A O 1
ATOM 656 N N . LEU A 1 81 ? -6.513 -1.681 -0.326 1.00 88.50 81 LEU A N 1
ATOM 657 C CA . LEU A 1 81 ? -5.471 -0.810 -0.854 1.00 88.50 81 LEU A CA 1
ATOM 658 C C . LEU A 1 81 ? -4.080 -1.397 -0.618 1.00 88.50 81 LEU A C 1
ATOM 660 O O . LEU A 1 81 ? -3.298 -1.448 -1.561 1.00 88.50 81 LEU A O 1
ATOM 664 N N . GLU A 1 82 ? -3.786 -1.884 0.586 1.00 89.50 82 GLU A N 1
ATOM 665 C CA . GLU A 1 82 ? -2.527 -2.564 0.908 1.00 89.50 82 GLU A CA 1
ATOM 666 C C . GLU A 1 82 ? -2.256 -3.723 -0.063 1.00 89.50 82 GLU A C 1
ATOM 668 O O . GLU A 1 82 ? -1.206 -3.769 -0.705 1.00 89.50 82 GLU A O 1
ATOM 673 N N . ASN A 1 83 ? -3.245 -4.601 -0.265 1.00 87.62 83 ASN A N 1
ATOM 674 C CA . ASN A 1 83 ? -3.122 -5.760 -1.150 1.00 87.62 83 ASN A CA 1
ATOM 675 C C . ASN A 1 83 ? -2.777 -5.389 -2.602 1.00 87.62 83 ASN A C 1
ATOM 677 O O . ASN A 1 83 ? -2.012 -6.103 -3.255 1.00 87.62 83 ASN A O 1
ATOM 681 N N . VAL A 1 84 ? -3.338 -4.292 -3.120 1.00 88.31 84 VAL A N 1
ATOM 682 C CA . VAL A 1 84 ? -3.048 -3.798 -4.477 1.00 88.31 84 VAL A CA 1
ATOM 683 C C . VAL A 1 84 ? -1.698 -3.080 -4.529 1.00 88.31 84 VAL A C 1
ATOM 685 O O . VAL A 1 84 ? -0.935 -3.247 -5.485 1.00 88.31 84 VAL A O 1
ATOM 688 N N . LEU A 1 85 ? -1.382 -2.295 -3.498 1.00 89.56 85 LEU A N 1
ATOM 689 C CA . LEU A 1 85 ? -0.166 -1.491 -3.431 1.00 89.56 85 LEU A CA 1
ATOM 690 C C . LEU A 1 85 ? 1.106 -2.341 -3.399 1.00 89.56 85 LEU A C 1
ATOM 692 O O . LEU A 1 85 ? 2.112 -1.894 -3.941 1.00 89.56 85 LEU A O 1
ATOM 696 N N . VAL A 1 86 ? 1.062 -3.568 -2.873 1.00 90.12 86 VAL A N 1
ATOM 697 C CA . VAL A 1 86 ? 2.195 -4.513 -2.926 1.00 90.12 86 VAL A CA 1
ATOM 698 C C . VAL A 1 86 ? 2.663 -4.763 -4.366 1.00 90.12 86 VAL A C 1
ATOM 700 O O . VAL A 1 86 ? 3.857 -4.690 -4.663 1.00 90.12 86 VAL A O 1
ATOM 703 N N . ASP A 1 87 ? 1.739 -5.027 -5.295 1.00 89.62 87 ASP A N 1
ATOM 704 C CA . ASP A 1 87 ? 2.102 -5.291 -6.693 1.00 89.62 87 ASP A CA 1
ATOM 705 C C . ASP A 1 87 ? 2.585 -4.025 -7.415 1.00 89.62 87 ASP A C 1
ATOM 707 O O . ASP A 1 87 ? 3.514 -4.094 -8.227 1.00 89.62 87 ASP A O 1
ATOM 711 N N . ILE A 1 88 ? 1.994 -2.869 -7.092 1.00 88.31 88 ILE A N 1
ATOM 712 C CA . ILE A 1 88 ? 2.406 -1.568 -7.635 1.00 88.31 88 ILE A CA 1
ATOM 713 C C . ILE A 1 88 ? 3.820 -1.222 -7.159 1.00 88.31 88 ILE A C 1
ATOM 715 O O . ILE A 1 88 ? 4.692 -0.949 -7.983 1.00 88.31 88 ILE A O 1
ATOM 719 N N . GLN A 1 89 ? 4.088 -1.315 -5.855 1.00 90.25 89 GLN A N 1
ATOM 720 C CA . GLN A 1 89 ? 5.396 -1.008 -5.281 1.00 90.25 89 GLN A CA 1
ATOM 721 C C . GLN A 1 89 ? 6.480 -1.936 -5.847 1.00 90.25 89 GLN A C 1
ATOM 723 O O . GLN A 1 89 ? 7.581 -1.495 -6.179 1.00 90.25 89 GLN A O 1
ATOM 728 N N . GLN A 1 90 ? 6.164 -3.218 -6.053 1.00 89.38 90 GLN A N 1
ATOM 729 C CA . GLN A 1 90 ? 7.089 -4.155 -6.684 1.00 89.38 90 GLN A CA 1
ATOM 730 C C . GLN A 1 90 ? 7.415 -3.773 -8.138 1.00 89.38 90 GLN A C 1
ATOM 732 O O . GLN A 1 90 ? 8.560 -3.938 -8.577 1.00 89.38 90 GLN A O 1
ATOM 737 N N . ALA A 1 91 ? 6.433 -3.282 -8.899 1.00 88.25 91 ALA A N 1
ATOM 738 C CA . ALA A 1 91 ? 6.658 -2.778 -10.251 1.00 88.25 91 ALA A CA 1
ATOM 739 C C . ALA A 1 91 ? 7.530 -1.514 -10.238 1.00 88.25 91 ALA A C 1
ATOM 741 O O . ALA A 1 91 ? 8.473 -1.422 -11.022 1.00 88.25 91 ALA A O 1
ATOM 742 N N . GLU A 1 92 ? 7.295 -0.593 -9.308 1.00 86.19 92 GLU A N 1
ATOM 743 C CA . GLU A 1 92 ? 8.103 0.621 -9.146 1.00 86.19 92 GLU A CA 1
ATOM 744 C C . GLU A 1 92 ? 9.556 0.325 -8.786 1.00 86.19 92 GLU A C 1
ATOM 746 O O . GLU A 1 92 ? 10.467 0.870 -9.413 1.00 86.19 92 GLU A O 1
ATOM 751 N N . LEU A 1 93 ? 9.797 -0.598 -7.851 1.00 86.44 93 LEU A N 1
ATOM 752 C CA . LEU A 1 93 ? 11.148 -1.061 -7.522 1.00 86.44 93 LEU A CA 1
ATOM 753 C C . LEU A 1 93 ? 11.858 -1.657 -8.747 1.00 86.44 93 LEU A C 1
ATOM 755 O O . LEU A 1 93 ? 13.060 -1.469 -8.934 1.00 86.44 93 LEU A O 1
ATOM 759 N N . ASN A 1 94 ? 11.121 -2.349 -9.621 1.00 84.44 94 ASN A N 1
ATOM 760 C CA . ASN A 1 94 ? 11.680 -2.883 -10.861 1.00 84.44 94 ASN A CA 1
ATOM 761 C C . ASN A 1 94 ? 12.001 -1.790 -11.890 1.00 84.44 94 ASN A C 1
ATOM 763 O O . ASN A 1 94 ? 12.963 -1.947 -12.640 1.00 84.44 94 ASN A O 1
ATOM 767 N N . LEU A 1 95 ? 11.237 -0.695 -11.917 1.00 82.62 95 LEU A N 1
ATOM 768 C CA . LEU A 1 95 ? 11.493 0.455 -12.792 1.00 82.62 95 LEU A CA 1
ATOM 769 C C . LEU A 1 95 ? 12.705 1.279 -12.344 1.00 82.62 95 LEU A C 1
ATOM 771 O O . LEU A 1 95 ? 13.380 1.877 -13.181 1.00 82.62 95 LEU A O 1
ATOM 775 N N . GLN A 1 96 ? 13.010 1.272 -11.047 1.00 77.38 96 GLN A N 1
ATOM 776 C CA . GLN A 1 96 ? 14.117 2.011 -10.429 1.00 77.38 96 GLN A CA 1
ATOM 777 C C . GLN A 1 96 ? 15.505 1.399 -10.640 1.00 77.38 96 GLN A C 1
ATOM 779 O O . GLN A 1 96 ? 16.501 1.929 -10.142 1.00 77.38 96 GLN A O 1
ATOM 784 N N . ARG A 1 97 ? 15.602 0.289 -11.375 1.00 75.25 97 ARG A N 1
ATOM 785 C CA . ARG A 1 97 ? 16.892 -0.319 -11.713 1.00 75.25 97 ARG A CA 1
ATOM 786 C C . ARG A 1 97 ? 17.751 0.676 -12.496 1.00 75.25 97 ARG A C 1
ATOM 788 O O . ARG A 1 97 ? 17.252 1.443 -13.312 1.00 75.25 97 ARG A O 1
ATOM 795 N N . THR A 1 98 ? 19.065 0.635 -12.265 1.00 65.56 98 THR A N 1
ATOM 796 C CA . THR A 1 98 ? 20.048 1.565 -12.858 1.00 65.56 98 THR A CA 1
ATOM 797 C C . THR A 1 98 ? 19.980 1.619 -14.386 1.00 65.56 98 THR A C 1
ATOM 799 O O . THR A 1 98 ? 20.276 2.651 -14.979 1.00 65.56 98 THR A O 1
ATOM 802 N N . TRP A 1 99 ? 19.558 0.520 -15.013 1.00 71.38 99 TRP A N 1
ATOM 803 C CA . TRP A 1 99 ? 19.337 0.417 -16.448 1.00 71.38 99 TRP A CA 1
ATOM 804 C C . TRP A 1 99 ? 17.987 -0.253 -16.699 1.00 71.38 99 TRP A C 1
ATOM 806 O O . TRP A 1 99 ? 17.837 -1.453 -16.470 1.00 71.38 99 TRP A O 1
ATOM 816 N N . THR A 1 100 ? 17.021 0.524 -17.181 1.00 76.69 100 THR A N 1
ATOM 817 C CA . THR A 1 100 ? 15.706 0.036 -17.612 1.00 76.69 100 THR A CA 1
ATOM 818 C C . THR A 1 100 ? 15.562 0.352 -19.094 1.00 76.69 100 THR A C 1
ATOM 820 O O . THR A 1 100 ? 15.480 1.518 -19.479 1.00 76.69 100 THR A O 1
ATOM 823 N N . THR A 1 101 ? 15.582 -0.672 -19.949 1.00 84.81 101 THR A N 1
ATOM 824 C CA . THR A 1 101 ? 15.369 -0.479 -21.391 1.00 84.81 101 THR A CA 1
ATOM 825 C C . THR A 1 101 ? 13.882 -0.279 -21.699 1.00 84.81 101 THR A C 1
ATOM 827 O O . THR A 1 101 ? 13.018 -0.619 -20.892 1.00 84.81 101 THR A O 1
ATOM 830 N N . ALA A 1 102 ? 13.545 0.218 -22.894 1.00 82.56 102 ALA A N 1
ATOM 831 C CA . ALA A 1 102 ? 12.145 0.309 -23.328 1.00 82.56 102 ALA A CA 1
ATOM 832 C C . ALA A 1 102 ? 11.440 -1.065 -23.348 1.00 82.56 102 ALA A C 1
ATOM 834 O O . ALA A 1 102 ? 10.249 -1.160 -23.059 1.00 82.56 102 ALA A O 1
ATOM 835 N N . VAL A 1 103 ? 12.187 -2.139 -23.633 1.00 86.50 103 VAL A N 1
ATOM 836 C CA . VAL A 1 103 ? 11.686 -3.521 -23.586 1.00 86.50 103 VAL A CA 1
ATOM 837 C C . VAL A 1 103 ? 11.393 -3.943 -22.145 1.00 86.50 103 VAL A C 1
ATOM 839 O O . VAL A 1 103 ? 10.357 -4.552 -21.881 1.00 86.50 103 VAL A O 1
ATOM 842 N N . ASP A 1 104 ? 12.267 -3.584 -21.200 1.00 83.06 104 ASP A N 1
ATOM 843 C CA . ASP A 1 104 ? 12.044 -3.836 -19.774 1.00 83.06 104 ASP A CA 1
ATOM 844 C C . ASP A 1 104 ? 10.842 -3.065 -19.246 1.00 83.06 104 ASP A C 1
ATOM 846 O O . ASP A 1 104 ? 10.014 -3.649 -18.552 1.00 83.06 104 ASP A O 1
ATOM 850 N N . LEU A 1 105 ? 10.715 -1.790 -19.619 1.00 85.94 105 LEU A N 1
ATOM 851 C CA . LEU A 1 105 ? 9.576 -0.947 -19.269 1.00 85.94 105 LEU A CA 1
ATOM 852 C C . LEU A 1 105 ? 8.263 -1.583 -19.734 1.00 85.94 105 LEU A C 1
ATOM 854 O O . LEU A 1 105 ? 7.359 -1.786 -18.923 1.00 85.94 105 LEU A O 1
ATOM 858 N N . TYR A 1 106 ? 8.181 -1.950 -21.017 1.00 86.75 106 TYR A N 1
ATOM 859 C CA . TYR A 1 106 ? 7.007 -2.615 -21.576 1.00 86.75 106 TYR A CA 1
ATOM 860 C C . TYR A 1 106 ? 6.690 -3.902 -20.811 1.00 86.75 106 TYR A C 1
ATOM 862 O O . TYR A 1 106 ? 5.571 -4.091 -20.344 1.00 86.75 106 TYR A O 1
ATOM 870 N N . ARG A 1 107 ? 7.698 -4.753 -20.586 1.00 90.75 107 ARG A N 1
ATOM 871 C CA . ARG A 1 107 ? 7.542 -6.005 -19.840 1.00 90.75 107 ARG A CA 1
ATOM 872 C C . ARG A 1 107 ? 7.040 -5.780 -18.411 1.00 90.75 107 ARG A C 1
ATOM 874 O O . ARG A 1 107 ? 6.148 -6.502 -17.975 1.00 90.75 107 ARG A O 1
ATOM 881 N N . ILE A 1 108 ? 7.599 -4.814 -17.681 1.00 89.56 108 ILE A N 1
ATOM 882 C CA . ILE A 1 108 ? 7.207 -4.509 -16.297 1.00 89.56 108 ILE A CA 1
ATOM 883 C C . ILE A 1 108 ? 5.749 -4.044 -16.251 1.00 89.56 108 ILE A C 1
ATOM 885 O O . ILE A 1 108 ? 4.969 -4.588 -15.469 1.00 89.56 108 ILE A O 1
ATOM 889 N N . ILE A 1 109 ? 5.367 -3.106 -17.122 1.00 89.12 109 ILE A N 1
ATOM 890 C CA . ILE A 1 109 ? 3.999 -2.575 -17.178 1.00 89.12 109 ILE A CA 1
ATOM 891 C C . ILE A 1 109 ? 3.009 -3.669 -17.589 1.00 89.12 109 ILE A C 1
ATOM 893 O O . ILE A 1 109 ? 2.002 -3.860 -16.914 1.00 89.12 109 ILE A O 1
ATOM 897 N N . THR A 1 110 ? 3.297 -4.439 -18.644 1.00 92.50 110 THR A N 1
ATOM 898 C CA . THR A 1 110 ? 2.416 -5.531 -19.087 1.00 92.50 110 THR A CA 1
ATOM 899 C C . THR A 1 110 ? 2.243 -6.596 -18.005 1.00 92.50 110 THR A C 1
ATOM 901 O O . THR A 1 110 ? 1.141 -7.106 -17.818 1.00 92.50 110 THR A O 1
ATOM 904 N N . ASN A 1 111 ? 3.304 -6.932 -17.268 1.00 93.00 111 ASN A N 1
ATOM 905 C CA . ASN A 1 111 ? 3.213 -7.892 -16.170 1.00 93.00 111 ASN A CA 1
ATOM 906 C C . ASN A 1 111 ? 2.367 -7.359 -15.008 1.00 93.00 111 ASN A C 1
ATOM 908 O O . ASN A 1 111 ? 1.576 -8.116 -14.448 1.00 93.00 111 ASN A O 1
ATOM 912 N N . LEU A 1 112 ? 2.506 -6.074 -14.661 1.00 92.31 112 LEU A N 1
ATOM 913 C CA . LEU A 1 112 ? 1.657 -5.434 -13.657 1.00 92.31 112 LEU A CA 1
ATOM 914 C C . LEU A 1 112 ? 0.187 -5.458 -14.092 1.00 92.31 112 LEU A C 1
ATOM 916 O O . LEU A 1 112 ? -0.661 -5.903 -13.326 1.00 92.31 112 LEU A O 1
ATOM 920 N N . MET A 1 113 ? -0.111 -5.054 -15.330 1.00 92.94 113 MET A N 1
ATOM 921 C CA . MET A 1 113 ? -1.478 -5.066 -15.862 1.00 92.94 113 MET A CA 1
ATOM 922 C C . MET A 1 113 ? -2.095 -6.463 -15.805 1.00 92.94 113 MET A C 1
ATOM 924 O O . MET A 1 113 ? -3.182 -6.620 -15.260 1.00 92.94 113 MET A O 1
ATOM 928 N N . LYS A 1 114 ? -1.371 -7.492 -16.264 1.00 93.31 114 LYS A N 1
ATOM 929 C CA . LYS A 1 114 ? -1.843 -8.883 -16.206 1.00 93.31 114 LYS A CA 1
ATOM 930 C C . LYS A 1 114 ? -2.143 -9.344 -14.784 1.00 93.31 114 LYS A C 1
ATOM 932 O O . LYS A 1 114 ? -3.150 -10.005 -14.566 1.00 93.31 114 LYS A O 1
ATOM 937 N N . LYS A 1 115 ? -1.290 -8.998 -13.814 1.00 89.88 115 LYS A N 1
ATOM 938 C CA . LYS A 1 115 ? -1.527 -9.322 -12.400 1.00 89.88 115 LYS A CA 1
ATOM 939 C C . LYS A 1 115 ? -2.797 -8.658 -11.868 1.00 89.88 115 LYS A C 1
ATOM 941 O O . LYS A 1 115 ? -3.574 -9.309 -11.178 1.00 89.88 115 LYS A O 1
ATOM 946 N N . LEU A 1 116 ? -3.012 -7.383 -12.190 1.00 89.75 116 LEU A N 1
ATOM 947 C CA . LEU A 1 116 ? -4.198 -6.642 -11.754 1.00 89.75 116 LEU A CA 1
ATOM 948 C C . LEU A 1 116 ? -5.476 -7.179 -12.412 1.00 89.75 116 LEU A C 1
ATOM 950 O O . LEU A 1 116 ? -6.471 -7.385 -11.723 1.00 89.75 116 LEU A O 1
ATOM 954 N N . GLU A 1 117 ? -5.438 -7.468 -13.714 1.00 90.44 117 GLU A N 1
ATOM 955 C CA . GLU A 1 117 ? -6.544 -8.103 -14.443 1.00 90.44 117 GLU A CA 1
ATOM 956 C C . GLU A 1 117 ? -6.871 -9.483 -13.873 1.00 90.44 117 GLU A C 1
ATOM 958 O O . GLU A 1 117 ? -8.037 -9.804 -13.651 1.00 90.44 117 GLU A O 1
ATOM 963 N N . GLN A 1 118 ? -5.848 -10.290 -13.586 1.00 88.06 118 GLN A N 1
ATOM 964 C CA . GLN A 1 118 ? -6.032 -11.603 -12.986 1.00 88.06 118 GLN A CA 1
ATOM 965 C C . GLN A 1 118 ? -6.684 -11.496 -11.604 1.00 88.06 118 GLN A C 1
ATOM 967 O O . GLN A 1 118 ? -7.684 -12.159 -11.363 1.00 88.06 118 GLN A O 1
ATOM 972 N N . ARG A 1 119 ? -6.204 -10.606 -10.727 1.00 85.06 119 ARG A N 1
ATOM 973 C CA . ARG A 1 119 ? -6.829 -10.376 -9.412 1.00 85.06 119 ARG A CA 1
ATOM 974 C C . ARG A 1 119 ? -8.284 -9.923 -9.520 1.00 85.06 119 ARG A C 1
ATOM 976 O O . ARG A 1 119 ? -9.116 -10.353 -8.725 1.00 85.06 119 ARG A O 1
ATOM 983 N N . LEU A 1 120 ? -8.589 -9.071 -10.500 1.00 85.12 120 LEU A N 1
ATOM 984 C CA . LEU A 1 120 ? -9.949 -8.609 -10.763 1.00 85.12 120 LEU A CA 1
ATOM 985 C C . LEU A 1 120 ? -10.862 -9.764 -11.206 1.00 85.12 120 LEU A C 1
ATOM 987 O O . LEU A 1 120 ? -11.992 -9.861 -10.729 1.00 85.12 120 LEU A O 1
ATOM 991 N N . ASN A 1 121 ? -10.358 -10.665 -12.054 1.00 84.69 121 ASN A N 1
ATOM 992 C CA . ASN A 1 121 ? -11.077 -11.867 -12.488 1.00 84.69 121 ASN A CA 1
ATOM 993 C C . ASN A 1 121 ? -11.261 -12.881 -11.351 1.00 84.69 121 ASN A C 1
ATOM 995 O O . ASN A 1 121 ? -12.346 -13.441 -11.194 1.00 84.69 121 ASN A O 1
ATOM 999 N N . ASP A 1 122 ? -10.226 -13.067 -10.535 1.00 81.56 122 ASP A N 1
ATOM 1000 C CA . ASP A 1 122 ? -10.214 -14.004 -9.411 1.00 81.56 122 ASP A CA 1
ATOM 1001 C C . ASP A 1 122 ? -11.034 -13.486 -8.214 1.00 81.56 122 ASP A C 1
ATOM 1003 O O . ASP A 1 122 ? -11.266 -14.227 -7.262 1.00 81.56 122 ASP A O 1
ATOM 1007 N N . LYS A 1 123 ? -11.477 -12.215 -8.245 1.00 75.94 123 LYS A N 1
ATOM 1008 C CA . LYS A 1 123 ? -12.095 -11.502 -7.108 1.00 75.94 123 LYS A CA 1
ATOM 1009 C C . LYS A 1 123 ? -11.255 -11.621 -5.831 1.00 75.94 123 LYS A C 1
ATOM 1011 O O . LYS A 1 123 ? -11.785 -11.664 -4.723 1.00 75.94 123 LYS A O 1
ATOM 1016 N N . TYR A 1 124 ? -9.938 -11.694 -6.000 1.00 68.75 124 TYR A N 1
ATOM 1017 C CA . TYR A 1 124 ? -9.007 -11.895 -4.905 1.00 68.75 124 TYR A CA 1
ATOM 1018 C C . TYR A 1 124 ? -8.643 -10.544 -4.291 1.00 68.75 124 TYR A C 1
ATOM 1020 O O . TYR A 1 124 ? -7.865 -9.769 -4.857 1.00 68.75 124 TYR A O 1
ATOM 1028 N N . PHE A 1 125 ? -9.211 -10.270 -3.118 1.00 67.81 125 PHE A N 1
ATOM 1029 C CA . PHE A 1 125 ? -9.027 -9.010 -2.393 1.00 67.81 125 PHE A CA 1
ATOM 1030 C C . PHE A 1 125 ? -8.088 -9.137 -1.180 1.00 67.81 125 PHE A C 1
ATOM 1032 O O . PHE A 1 125 ? -7.821 -8.148 -0.506 1.00 67.81 125 PHE A O 1
ATOM 1039 N N . GLY A 1 126 ? -7.542 -10.334 -0.943 1.00 66.94 126 GLY A N 1
ATOM 1040 C CA . GLY A 1 126 ? -6.671 -10.645 0.189 1.00 66.94 126 GLY A CA 1
ATOM 1041 C C . GLY A 1 126 ? -7.390 -11.440 1.280 1.00 66.94 126 GLY A C 1
ATOM 1042 O O . GLY A 1 126 ? -8.574 -11.235 1.550 1.00 66.94 126 GLY A O 1
ATOM 1043 N N . THR A 1 127 ? -6.652 -12.335 1.937 1.00 63.75 127 THR A N 1
ATOM 1044 C CA . THR A 1 127 ? -7.171 -13.260 2.964 1.00 63.75 127 THR A CA 1
ATOM 1045 C C . THR A 1 127 ? -7.787 -12.542 4.163 1.00 63.75 127 THR A C 1
ATOM 1047 O O . THR A 1 127 ? -8.746 -13.028 4.755 1.00 63.75 127 THR A O 1
ATOM 1050 N N . VAL A 1 128 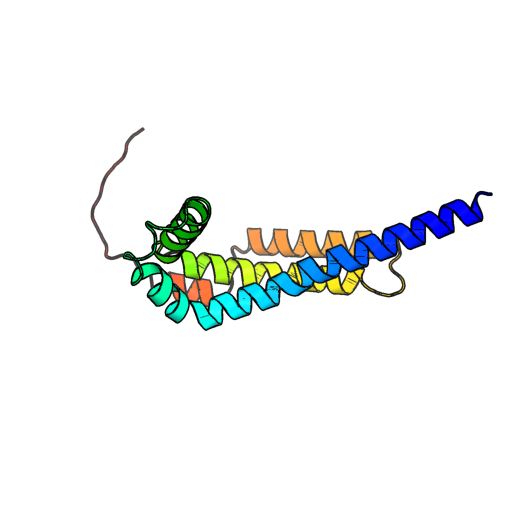? -7.272 -11.358 4.501 1.00 62.81 128 VAL A N 1
ATOM 1051 C CA . VAL A 1 128 ? -7.813 -10.516 5.575 1.00 62.81 128 VAL A CA 1
ATOM 1052 C C . VAL A 1 128 ? -9.212 -10.010 5.222 1.00 62.81 128 VAL A C 1
ATOM 1054 O O . VAL A 1 128 ? -10.081 -9.991 6.083 1.00 62.81 128 VAL A O 1
ATOM 1057 N N . ILE A 1 129 ? -9.479 -9.673 3.958 1.00 61.16 129 ILE A N 1
ATOM 1058 C CA . ILE A 1 129 ? -10.805 -9.214 3.518 1.00 61.16 129 ILE A CA 1
ATOM 1059 C C . ILE A 1 129 ? -11.782 -10.376 3.426 1.00 61.16 129 ILE A C 1
ATOM 1061 O O . ILE A 1 129 ? -12.940 -10.218 3.786 1.00 61.16 129 ILE A O 1
ATOM 1065 N N . GLU A 1 130 ? -11.327 -11.552 3.002 1.00 60.66 130 GLU A N 1
ATOM 1066 C CA . GLU A 1 130 ? -12.141 -12.770 3.050 1.00 60.66 130 GLU A CA 1
ATOM 1067 C C . GLU A 1 130 ? -12.528 -13.124 4.490 1.00 60.66 130 GLU A C 1
ATOM 1069 O O . GLU A 1 130 ? -13.693 -13.411 4.755 1.00 60.66 130 GLU A O 1
ATOM 1074 N N . TYR A 1 131 ? -11.584 -13.016 5.430 1.00 62.25 131 TYR A N 1
ATOM 1075 C CA . TYR A 1 131 ? -11.839 -13.197 6.857 1.00 62.25 131 TYR A CA 1
ATOM 1076 C C . TYR A 1 131 ? -12.792 -12.133 7.417 1.00 62.25 131 TYR A C 1
ATOM 1078 O O . TYR A 1 131 ? -13.717 -12.467 8.156 1.00 62.25 131 TYR A O 1
ATOM 1086 N N . ILE A 1 132 ? -12.606 -10.856 7.067 1.00 62.59 132 ILE A N 1
ATOM 1087 C CA . ILE A 1 132 ? -13.510 -9.786 7.500 1.00 62.59 132 ILE A CA 1
ATOM 1088 C C . ILE A 1 132 ? -14.909 -10.019 6.913 1.00 62.59 132 ILE A C 1
ATOM 1090 O O . ILE A 1 132 ? -15.878 -10.016 7.660 1.00 62.59 132 ILE A O 1
ATOM 1094 N N . ASN A 1 133 ? -15.028 -10.337 5.624 1.00 59.75 133 ASN A N 1
ATOM 1095 C CA . ASN A 1 133 ? -16.306 -10.640 4.977 1.00 59.75 133 ASN A CA 1
ATOM 1096 C C . ASN A 1 133 ? -16.994 -11.882 5.564 1.00 59.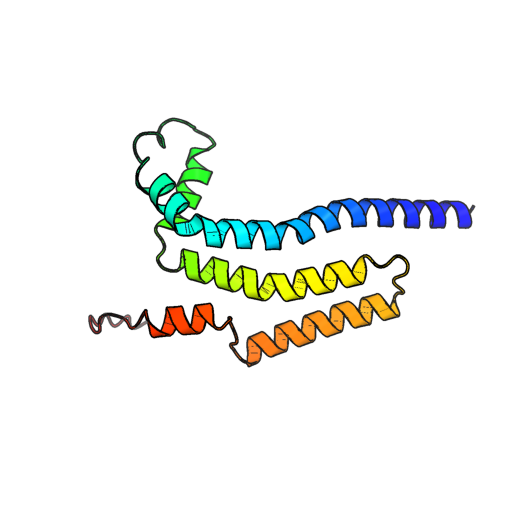75 133 ASN A C 1
ATOM 1098 O O . ASN A 1 133 ? -18.217 -11.911 5.635 1.00 59.75 133 ASN A O 1
ATOM 1102 N N . SER A 1 134 ? -16.243 -12.899 6.004 1.00 58.84 134 SER A N 1
ATOM 1103 C CA . SER A 1 134 ? -16.824 -14.089 6.639 1.00 58.84 134 SER A CA 1
ATOM 1104 C C . SER A 1 134 ? -17.280 -13.845 8.082 1.00 58.84 134 SER A C 1
ATOM 1106 O O . SER A 1 134 ? -18.118 -14.587 8.583 1.00 58.84 134 SER A O 1
ATOM 1108 N N . HIS A 1 135 ? -16.721 -12.840 8.765 1.00 57.44 135 HIS A N 1
ATOM 1109 C CA . HIS A 1 135 ? -17.107 -12.451 10.130 1.00 57.44 135 HIS A CA 1
ATOM 1110 C C . HIS A 1 135 ? -18.127 -11.301 10.157 1.00 57.44 135 HIS A C 1
ATOM 1112 O O . HIS A 1 135 ? -18.825 -11.132 11.153 1.00 57.44 135 HIS A O 1
ATOM 1118 N N . PHE A 1 136 ? -18.261 -10.556 9.058 1.00 53.91 136 PHE A N 1
ATOM 1119 C CA . PHE A 1 136 ? -19.365 -9.643 8.767 1.00 53.91 136 PHE A CA 1
ATOM 1120 C C . PHE A 1 136 ? -20.488 -10.389 8.017 1.00 53.91 136 PHE A C 1
ATOM 1122 O O . PHE A 1 136 ? -20.914 -9.978 6.938 1.00 53.91 136 PHE A O 1
ATOM 1129 N N . GLU A 1 137 ? -21.009 -11.492 8.571 1.00 44.03 137 GLU A N 1
ATOM 1130 C CA . GLU A 1 137 ? -22.355 -11.912 8.161 1.00 44.03 137 GLU A CA 1
ATOM 1131 C C . GLU A 1 137 ? -23.366 -10.876 8.684 1.00 44.03 137 GLU A C 1
ATOM 1133 O O . GLU A 1 137 ? -23.326 -10.517 9.865 1.00 44.03 137 GLU A O 1
ATOM 1138 N N . PRO A 1 138 ? -24.272 -10.367 7.830 1.00 44.00 138 PRO A N 1
ATOM 1139 C CA . PRO A 1 138 ? -25.260 -9.390 8.244 1.00 44.00 138 PRO A CA 1
ATOM 1140 C C . PRO A 1 138 ? -26.210 -10.033 9.252 1.00 44.00 138 PRO A C 1
ATOM 1142 O O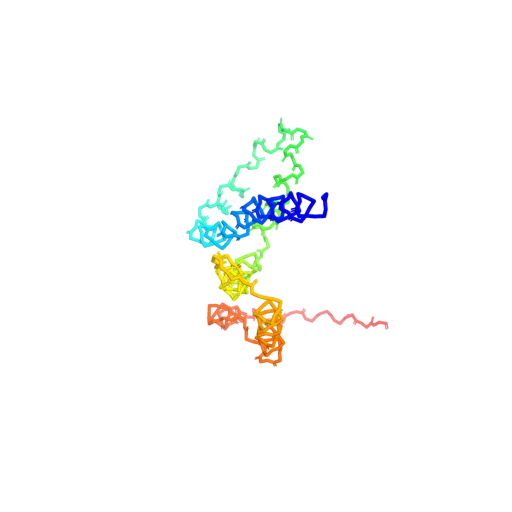 . PRO A 1 138 ? -26.730 -11.129 9.019 1.00 44.00 138 PRO A O 1
ATOM 1145 N N . GLU A 1 139 ? -26.521 -9.312 10.330 1.00 39.97 139 GLU A N 1
ATOM 1146 C CA . GLU A 1 139 ? -27.789 -9.524 11.017 1.00 39.97 139 GLU A CA 1
ATOM 1147 C C . GLU A 1 139 ? -28.900 -9.511 9.956 1.00 39.97 139 GLU A C 1
ATOM 1149 O O . GLU A 1 139 ? -29.191 -8.505 9.304 1.00 39.97 139 GLU A O 1
ATOM 1154 N N . LYS A 1 140 ? -29.446 -10.700 9.702 1.00 41.34 140 LYS A N 1
ATOM 1155 C CA . LYS A 1 140 ? -30.494 -10.957 8.723 1.00 41.34 140 LYS A CA 1
ATOM 1156 C C . LYS A 1 140 ? -31.705 -10.048 8.964 1.00 41.34 140 LYS A C 1
ATOM 1158 O O . LYS A 1 140 ? -32.197 -9.934 10.079 1.00 41.34 140 LYS A O 1
ATOM 1163 N N . ASN A 1 141 ? -32.286 -9.606 7.848 1.00 38.34 141 ASN A N 1
ATOM 1164 C CA . ASN A 1 141 ? -33.697 -9.249 7.664 1.00 38.34 141 ASN A CA 1
ATOM 1165 C C . ASN A 1 141 ? -34.193 -7.907 8.239 1.00 38.34 141 ASN A C 1
ATOM 1167 O O . ASN A 1 141 ? -34.851 -7.836 9.274 1.00 38.34 141 ASN A O 1
ATOM 1171 N N . SER A 1 142 ? -34.130 -6.868 7.405 1.00 33.22 142 SER A N 1
ATOM 1172 C CA . SER A 1 142 ? -35.332 -6.066 7.146 1.00 33.22 142 SER A CA 1
ATOM 1173 C C . SER A 1 142 ? -35.371 -5.614 5.695 1.00 33.22 142 SER A C 1
ATOM 1175 O O . SER A 1 142 ? -34.710 -4.673 5.266 1.00 33.22 142 SER A O 1
ATOM 1177 N N . THR A 1 143 ? -36.171 -6.354 4.940 1.00 42.06 143 THR A N 1
ATOM 1178 C CA . THR A 1 143 ? -36.624 -6.096 3.582 1.00 42.06 143 THR A CA 1
ATOM 1179 C C . THR A 1 143 ? -37.059 -4.639 3.427 1.00 42.06 143 THR A C 1
ATOM 1181 O O . THR A 1 143 ? -38.050 -4.217 4.020 1.00 42.06 143 THR A O 1
ATOM 1184 N N . LYS A 1 144 ? -36.388 -3.880 2.560 1.00 34.12 144 LYS A N 1
ATOM 1185 C CA . LYS A 1 144 ? -37.046 -2.798 1.824 1.00 34.12 144 LYS A CA 1
ATOM 1186 C C . LYS A 1 144 ? -36.755 -2.984 0.346 1.00 34.12 144 LYS A C 1
ATOM 1188 O O . LYS A 1 144 ? -35.691 -2.641 -0.154 1.00 34.12 144 LYS A O 1
ATOM 1193 N N . HIS A 1 145 ? -37.736 -3.600 -0.310 1.00 32.41 145 HIS A N 1
ATOM 1194 C CA . HIS A 1 145 ? -37.926 -3.551 -1.749 1.00 32.41 145 HIS A CA 1
ATOM 1195 C C . HIS A 1 145 ? -37.869 -2.086 -2.194 1.00 32.41 145 HIS A C 1
ATOM 1197 O O . HIS A 1 145 ? -38.744 -1.305 -1.830 1.00 32.41 145 HIS A O 1
ATOM 1203 N N . TYR A 1 146 ? -36.877 -1.731 -3.000 1.00 31.64 146 TYR A N 1
ATOM 1204 C CA . TYR A 1 146 ? -37.014 -0.612 -3.920 1.00 31.64 146 TYR A CA 1
ATOM 1205 C C . TYR A 1 146 ? -37.209 -1.221 -5.305 1.00 31.64 146 TYR A C 1
ATOM 1207 O O . TYR A 1 146 ? -36.297 -1.818 -5.872 1.00 31.64 146 TYR A O 1
ATOM 1215 N N . GLN A 1 147 ? -38.455 -1.174 -5.778 1.00 31.80 147 GLN A N 1
ATOM 1216 C CA . GLN A 1 147 ? -38.774 -1.326 -7.194 1.00 31.80 147 GLN A CA 1
ATOM 1217 C C . GLN A 1 147 ? -38.429 -0.002 -7.885 1.00 31.80 147 GLN A C 1
ATOM 1219 O O . GLN A 1 147 ? -38.717 1.063 -7.335 1.00 31.80 147 GLN A O 1
ATOM 1224 N N . PHE A 1 148 ? -37.763 -0.106 -9.035 1.00 37.72 148 PHE A N 1
ATOM 1225 C CA . PHE A 1 148 ? -37.547 0.993 -9.975 1.00 37.72 148 PHE A CA 1
ATOM 1226 C C . PHE A 1 148 ? -38.858 1.407 -10.644 1.00 37.72 148 PHE A C 1
ATOM 1228 O O . PHE A 1 148 ? -39.705 0.507 -10.860 1.00 37.72 148 PHE A O 1
#